Protein AF-S4VFM7-F1 (afdb_monomer_lite)

Foldseek 3Di:
DALLVVQLVVQQVVCVVVVNNDDSVVSSVVSVVVVVVDDVVVSVVSRVVVVVVVVVVVVVVVVVPDDPPPPPPPPDDDDDPDPDDDDDDDDDDDDDDDDDPPVVVPDDDDD

Radius of gyration: 20.58 Å; chains: 1; bounding box: 42×54×35 Å

InterPro domains:
  IPR009071 High mobility group box domain [PF00505] (2-60)
  IPR009071 High mobility group box domain [PS50118] (1-65)
  IPR036910 High mobility group box domain superfamily [G3DSA:1.10.30.10] (1-68)
  IPR036910 High mobility group box domain superfamily [SSF47095] (2-60)

Structure (mmCIF, N/CA/C/O backbone):
data_AF-S4VFM7-F1
#
_entry.id   AF-S4VFM7-F1
#
loop_
_atom_site.group_PDB
_atom_site.id
_atom_site.type_symbol
_atom_site.label_atom_id
_atom_site.label_alt_id
_atom_site.label_comp_id
_atom_site.label_asym_id
_atom_site.label_entity_id
_atom_site.label_seq_id
_atom_site.pdbx_PDB_ins_code
_atom_site.Cartn_x
_atom_site.Cartn_y
_atom_site.Cartn_z
_atom_site.occupancy
_atom_site.B_iso_or_equiv
_atom_site.auth_seq_id
_atom_site.auth_comp_id
_atom_site.auth_asym_id
_atom_site.auth_atom_id
_atom_site.pdbx_PDB_model_num
ATOM 1 N N . SER A 1 1 ? 9.407 4.593 -7.158 1.00 73.88 1 SER A N 1
ATOM 2 C CA . SER A 1 1 ? 8.405 4.573 -6.068 1.00 73.88 1 SER A CA 1
ATOM 3 C C . SER A 1 1 ? 8.879 3.751 -4.885 1.00 73.88 1 SER A C 1
ATOM 5 O O . SER A 1 1 ? 9.671 2.836 -5.081 1.00 73.88 1 SER A O 1
ATOM 7 N N . ASN A 1 2 ? 8.419 4.079 -3.673 1.00 93.50 2 ASN A N 1
ATOM 8 C CA . ASN A 1 2 ? 8.576 3.230 -2.483 1.00 93.50 2 ASN A CA 1
ATOM 9 C C . ASN A 1 2 ? 7.328 2.335 -2.294 1.00 93.50 2 ASN A C 1
ATOM 11 O O . ASN A 1 2 ? 6.301 2.597 -2.921 1.00 93.50 2 ASN A O 1
ATOM 15 N N . ALA A 1 3 ? 7.428 1.297 -1.457 1.00 96.88 3 ALA A N 1
ATOM 16 C CA . ALA A 1 3 ? 6.348 0.331 -1.215 1.00 96.88 3 ALA A CA 1
ATOM 17 C C . ALA A 1 3 ? 5.055 1.003 -0.720 1.00 96.88 3 ALA A C 1
ATOM 19 O O . ALA A 1 3 ? 3.991 0.804 -1.301 1.00 96.88 3 ALA A O 1
ATOM 20 N N . PHE A 1 4 ? 5.171 1.887 0.275 1.00 96.94 4 PHE A N 1
ATOM 21 C CA . PHE A 1 4 ? 4.038 2.610 0.855 1.00 96.94 4 PHE A CA 1
ATOM 22 C C . PHE A 1 4 ? 3.287 3.485 -0.164 1.00 96.94 4 PHE A C 1
ATOM 24 O O . PHE A 1 4 ? 2.063 3.549 -0.160 1.00 96.94 4 PHE A O 1
ATOM 31 N N . MET A 1 5 ? 3.992 4.132 -1.092 1.00 97.00 5 MET A N 1
ATOM 32 C CA . MET A 1 5 ? 3.373 4.963 -2.130 1.00 97.00 5 MET A CA 1
ATOM 33 C C . MET A 1 5 ? 2.568 4.129 -3.124 1.00 97.00 5 MET A C 1
ATOM 35 O O . MET A 1 5 ? 1.593 4.623 -3.687 1.00 97.00 5 MET A O 1
ATOM 39 N N . ILE A 1 6 ? 2.967 2.878 -3.356 1.00 97.38 6 ILE A N 1
ATOM 40 C CA . ILE A 1 6 ? 2.194 1.945 -4.178 1.00 97.38 6 ILE A CA 1
ATOM 41 C C . ILE A 1 6 ? 0.973 1.473 -3.387 1.00 97.38 6 ILE A C 1
ATOM 43 O O . ILE A 1 6 ? -0.139 1.570 -3.901 1.00 97.38 6 ILE A O 1
ATOM 47 N N . TYR A 1 7 ? 1.163 1.078 -2.127 1.00 97.88 7 TYR A N 1
ATOM 48 C CA . TYR A 1 7 ? 0.077 0.707 -1.219 1.00 97.88 7 TYR A CA 1
ATOM 49 C C . TYR A 1 7 ? -1.002 1.793 -1.143 1.00 97.88 7 TYR A C 1
ATOM 51 O O . TYR A 1 7 ? -2.165 1.528 -1.414 1.00 97.88 7 TYR A O 1
ATOM 59 N N . ARG A 1 8 ? -0.621 3.054 -0.908 1.00 97.50 8 ARG A N 1
ATOM 60 C CA . ARG A 1 8 ? -1.549 4.195 -0.860 1.00 97.50 8 ARG A CA 1
ATOM 61 C C . ARG A 1 8 ? -2.349 4.373 -2.154 1.00 97.50 8 ARG A C 1
ATOM 63 O O . ARG A 1 8 ? -3.513 4.760 -2.101 1.00 97.50 8 ARG A O 1
ATOM 70 N N . LYS A 1 9 ? -1.747 4.113 -3.320 1.00 96.62 9 LYS A N 1
ATOM 71 C CA . LYS A 1 9 ? -2.466 4.169 -4.605 1.00 96.62 9 LYS A CA 1
ATOM 72 C C . LYS A 1 9 ? -3.516 3.069 -4.702 1.00 96.62 9 LYS A C 1
ATOM 74 O O . LYS A 1 9 ? -4.621 3.348 -5.156 1.00 96.62 9 LYS A O 1
ATOM 79 N N . VAL A 1 10 ? -3.174 1.851 -4.284 1.00 96.50 10 VAL A N 1
ATOM 80 C CA . VAL A 1 10 ? -4.122 0.730 -4.235 1.00 96.50 10 VAL A CA 1
ATOM 81 C C . VAL A 1 10 ? -5.238 1.039 -3.240 1.00 96.50 10 VAL A C 1
ATOM 83 O O . VAL A 1 10 ? -6.403 0.968 -3.609 1.00 96.50 10 VAL A O 1
ATOM 86 N N . TYR A 1 11 ? -4.890 1.508 -2.043 1.00 96.69 11 TYR A N 1
ATOM 87 C CA . TYR A 1 11 ? -5.835 1.929 -1.011 1.00 96.69 11 TYR A CA 1
ATOM 88 C C . TYR A 1 11 ? -6.845 2.959 -1.541 1.00 96.69 11 TYR A C 1
ATOM 90 O O . TYR A 1 11 ? -8.050 2.784 -1.394 1.00 96.69 11 TYR A O 1
ATOM 98 N N . ASN A 1 12 ? -6.372 3.992 -2.249 1.00 96.38 12 ASN A N 1
ATOM 99 C CA . ASN A 1 12 ? -7.255 4.977 -2.876 1.00 96.38 12 ASN A CA 1
ATOM 100 C C . ASN A 1 12 ? -8.200 4.350 -3.912 1.00 96.38 12 ASN A C 1
ATOM 102 O O . ASN A 1 12 ? -9.378 4.686 -3.957 1.00 96.38 12 ASN A O 1
ATOM 106 N N . LYS A 1 13 ? -7.690 3.441 -4.752 1.00 96.06 13 LYS A N 1
ATOM 107 C CA . LYS A 1 13 ? -8.512 2.755 -5.757 1.00 96.06 13 LYS A CA 1
ATOM 108 C C . LYS A 1 13 ? -9.606 1.908 -5.111 1.00 96.06 13 LYS A C 1
ATOM 110 O O . LYS A 1 13 ? -10.735 1.949 -5.582 1.00 96.06 13 LYS A O 1
ATOM 115 N N . VAL A 1 14 ? -9.289 1.192 -4.033 1.00 95.69 14 VAL A N 1
ATOM 116 C CA . VAL A 1 14 ? -10.270 0.399 -3.278 1.00 95.69 14 VAL A CA 1
ATOM 117 C C . VAL A 1 14 ? -11.381 1.296 -2.730 1.00 95.69 14 VAL A C 1
ATOM 119 O O . VAL A 1 14 ? -12.553 0.995 -2.922 1.00 95.69 14 VAL A O 1
ATOM 122 N N . LEU A 1 15 ? -11.034 2.443 -2.135 1.00 94.88 15 LEU A N 1
ATOM 123 C CA . LEU A 1 15 ? -12.033 3.410 -1.667 1.00 94.88 15 LEU A CA 1
ATOM 124 C C . LEU A 1 15 ? -12.931 3.922 -2.799 1.00 94.88 15 LEU A C 1
ATOM 126 O O . LEU A 1 15 ? -14.142 4.006 -2.626 1.00 94.88 15 LEU A O 1
ATOM 130 N N . MET A 1 16 ? -12.357 4.225 -3.966 1.00 94.69 16 MET A N 1
ATOM 131 C CA . MET A 1 16 ? -13.133 4.662 -5.130 1.00 94.69 16 MET A CA 1
ATOM 132 C C . MET A 1 16 ? -14.114 3.586 -5.610 1.00 94.69 16 MET A C 1
ATOM 134 O O . MET A 1 16 ? -15.265 3.907 -5.886 1.00 94.69 16 MET A O 1
ATOM 138 N N . ILE A 1 17 ? -13.678 2.324 -5.680 1.00 95.88 17 ILE A N 1
ATOM 139 C CA . ILE A 1 17 ? -14.525 1.188 -6.084 1.00 95.88 17 ILE A CA 1
ATOM 140 C C . ILE A 1 17 ? -15.666 0.975 -5.082 1.00 95.88 17 ILE A C 1
ATOM 142 O O . ILE A 1 17 ? -16.793 0.707 -5.482 1.00 95.88 17 ILE A O 1
ATOM 146 N N . ASN A 1 18 ? -15.399 1.178 -3.792 1.00 94.44 18 ASN A N 1
ATOM 147 C CA . ASN A 1 18 ? -16.399 1.075 -2.729 1.00 94.44 18 ASN A CA 1
ATOM 148 C C . ASN A 1 18 ? -17.334 2.297 -2.637 1.00 94.44 18 ASN A C 1
ATOM 150 O O . ASN A 1 18 ? -18.100 2.404 -1.682 1.00 94.44 18 ASN A O 1
ATOM 154 N N . GLY A 1 19 ? -17.269 3.241 -3.584 1.00 93.81 19 GLY A N 1
ATOM 155 C CA . GLY A 1 19 ? -18.120 4.434 -3.584 1.00 93.81 19 GLY A CA 1
ATOM 156 C C . GLY A 1 19 ? -17.752 5.467 -2.514 1.00 93.81 19 GLY A C 1
ATOM 157 O O . GLY A 1 19 ? -18.573 6.314 -2.174 1.00 93.81 19 GLY A O 1
ATOM 158 N N . LEU A 1 20 ? -16.519 5.425 -1.995 1.00 92.94 20 LEU A N 1
ATOM 159 C CA . LEU A 1 20 ? -15.994 6.328 -0.966 1.00 92.94 20 LEU A CA 1
ATOM 160 C C . LEU A 1 20 ? -14.858 7.215 -1.517 1.00 92.94 20 LEU A C 1
ATOM 162 O O . LEU A 1 20 ? -13.732 7.176 -1.003 1.00 92.94 20 LEU A O 1
ATOM 166 N N . PRO A 1 21 ? -15.093 8.023 -2.572 1.00 90.94 21 PRO A N 1
ATOM 167 C CA . PRO A 1 21 ? -14.066 8.917 -3.089 1.00 90.94 21 PRO A CA 1
ATOM 168 C C . PRO A 1 21 ? -13.643 9.890 -1.986 1.00 90.94 21 PRO A C 1
ATOM 170 O O . PRO A 1 21 ? -14.454 10.618 -1.422 1.00 90.94 21 PRO A O 1
ATOM 173 N N . SER A 1 22 ? -12.354 9.879 -1.664 1.00 92.44 22 SER A N 1
ATOM 174 C CA . SER A 1 22 ? -11.818 10.575 -0.495 1.00 92.44 22 SER A CA 1
ATOM 175 C C . SER A 1 22 ? -10.701 11.524 -0.895 1.00 92.44 22 SER A C 1
ATOM 177 O O . SER A 1 22 ? -9.979 11.284 -1.870 1.00 92.44 22 SER A O 1
ATOM 179 N N . LYS A 1 23 ? -10.523 12.617 -0.143 1.00 94.19 23 LYS A N 1
ATOM 180 C CA . LYS A 1 23 ? -9.439 13.552 -0.442 1.00 94.19 23 LYS A CA 1
ATOM 181 C C . LYS A 1 23 ? -8.104 12.866 -0.210 1.00 94.19 23 LYS A C 1
ATOM 183 O O . LYS A 1 23 ? -7.902 12.107 0.735 1.00 94.19 23 LYS A O 1
ATOM 188 N N . MET A 1 24 ? -7.139 13.201 -1.055 1.00 92.62 24 MET A N 1
ATOM 189 C CA . MET A 1 24 ? -5.819 12.578 -1.041 1.00 92.62 24 MET A CA 1
ATOM 190 C C . MET A 1 24 ? -5.080 12.743 0.307 1.00 92.62 24 MET A C 1
ATOM 192 O O . MET A 1 24 ? -4.246 11.907 0.665 1.00 92.62 24 MET A O 1
ATOM 196 N N . THR A 1 25 ? -5.392 13.792 1.073 1.00 95.50 25 THR A N 1
ATOM 197 C CA . THR A 1 25 ? -4.927 14.004 2.454 1.00 95.50 25 THR A CA 1
ATOM 198 C C . THR A 1 25 ? -5.473 12.951 3.422 1.00 95.50 25 THR A C 1
ATOM 200 O O . THR A 1 25 ? -4.702 12.355 4.172 1.00 95.50 25 THR A O 1
ATOM 203 N N . GLU A 1 26 ? -6.771 12.659 3.361 1.00 96.00 26 GLU A N 1
ATOM 204 C CA . GLU A 1 26 ? -7.450 11.664 4.201 1.00 96.00 26 GLU A CA 1
ATOM 205 C C . GLU A 1 26 ? -6.975 10.252 3.868 1.00 96.00 26 GLU A C 1
ATOM 207 O O . GLU A 1 26 ? -6.567 9.505 4.754 1.00 96.00 26 GLU A O 1
ATOM 212 N N . VAL A 1 27 ? -6.882 9.943 2.573 1.00 96.19 27 VAL A N 1
ATOM 213 C CA . VAL A 1 27 ? -6.319 8.688 2.061 1.00 96.19 27 VAL A CA 1
ATOM 214 C C . VAL A 1 27 ? -4.902 8.462 2.588 1.00 96.19 27 VAL A C 1
ATOM 216 O O . VAL A 1 27 ? -4.554 7.346 2.958 1.00 96.19 27 VAL A O 1
ATOM 219 N N . SER A 1 28 ? -4.071 9.510 2.651 1.00 97.38 28 SER A N 1
ATOM 220 C CA . SER A 1 28 ? -2.710 9.392 3.203 1.00 97.38 28 SER A CA 1
ATOM 221 C C . SER A 1 28 ? -2.732 8.997 4.668 1.00 97.38 28 SER A C 1
ATOM 223 O O . SER A 1 28 ? -1.956 8.139 5.084 1.00 97.38 28 SER A O 1
ATOM 225 N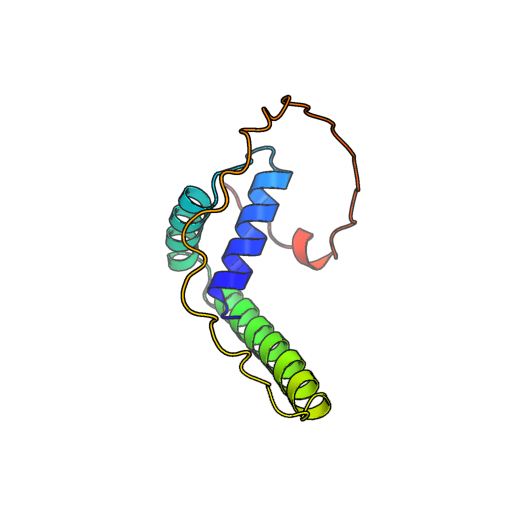 N . ARG A 1 29 ? -3.607 9.654 5.437 1.00 96.75 29 ARG A N 1
ATOM 226 C CA . ARG A 1 29 ? -3.755 9.437 6.872 1.00 96.75 29 ARG A CA 1
ATOM 227 C C . ARG A 1 29 ? -4.186 8.000 7.138 1.00 96.75 29 ARG A C 1
ATOM 229 O O . ARG A 1 29 ? -3.515 7.301 7.888 1.00 96.75 29 ARG A O 1
ATOM 236 N N . TRP A 1 30 ? -5.250 7.541 6.484 1.00 97.81 30 TRP A N 1
ATOM 237 C CA . TRP A 1 30 ? -5.762 6.185 6.677 1.00 97.81 30 TRP A CA 1
ATOM 238 C C . TRP A 1 30 ? -4.806 5.115 6.168 1.00 97.81 30 TRP A C 1
ATOM 240 O O . TRP A 1 30 ? -4.545 4.160 6.889 1.00 97.81 30 TRP A O 1
ATOM 250 N N . ALA A 1 31 ? -4.212 5.298 4.985 1.00 97.50 31 ALA A N 1
ATOM 251 C CA . ALA A 1 31 ? -3.229 4.352 4.467 1.00 97.50 31 ALA A CA 1
ATOM 252 C C . ALA A 1 31 ? -2.004 4.245 5.386 1.00 97.50 31 ALA A C 1
ATOM 254 O O . ALA A 1 31 ? -1.464 3.157 5.547 1.00 97.50 31 ALA A O 1
ATOM 255 N N . SER A 1 32 ? -1.562 5.350 5.999 1.00 97.88 32 SER A N 1
ATOM 256 C CA . SER A 1 32 ? -0.463 5.338 6.972 1.00 97.88 32 SER A CA 1
ATOM 257 C C . SER A 1 32 ? -0.807 4.518 8.214 1.00 97.88 32 SER A C 1
ATOM 259 O O . SER A 1 32 ? 0.031 3.748 8.677 1.00 97.88 32 SER A O 1
ATOM 261 N N . GLU A 1 33 ? -2.019 4.665 8.754 1.00 97.56 33 GLU A N 1
ATOM 262 C CA . GLU A 1 33 ? -2.460 3.849 9.890 1.00 97.56 33 GLU A CA 1
ATOM 263 C C . GLU A 1 33 ? -2.608 2.376 9.495 1.00 97.56 33 GLU A C 1
ATOM 265 O O . GLU A 1 33 ? -2.001 1.519 10.130 1.00 97.56 33 GLU A O 1
ATOM 270 N N . ALA A 1 34 ? -3.307 2.080 8.396 1.00 97.00 34 ALA A N 1
ATOM 271 C CA . ALA A 1 34 ? -3.498 0.716 7.902 1.00 97.00 34 ALA A CA 1
ATOM 272 C C . ALA A 1 34 ? -2.161 0.005 7.625 1.00 97.00 34 ALA A C 1
ATOM 274 O O . ALA A 1 34 ? -1.962 -1.138 8.031 1.00 97.00 34 ALA A O 1
ATOM 275 N N . TRP A 1 35 ? -1.190 0.711 7.036 1.00 97.69 35 TRP A N 1
ATOM 276 C CA . TRP A 1 35 ? 0.138 0.167 6.762 1.00 97.69 35 TRP A CA 1
ATOM 277 C C . TRP A 1 35 ? 0.871 -0.296 8.024 1.00 97.69 35 TRP A C 1
ATOM 279 O O . TRP A 1 35 ? 1.644 -1.243 7.953 1.00 97.69 35 TRP A O 1
ATOM 289 N N . LYS A 1 36 ? 0.655 0.320 9.193 1.00 96.81 36 LYS A N 1
ATOM 290 C CA . LYS A 1 36 ? 1.304 -0.134 10.436 1.00 96.81 36 LYS A CA 1
ATOM 291 C C . LYS A 1 36 ? 0.839 -1.539 10.818 1.00 96.81 36 LYS A C 1
ATOM 293 O O . LYS A 1 36 ? 1.682 -2.374 11.141 1.00 96.81 36 LYS A O 1
ATOM 298 N N . PHE A 1 37 ? -0.463 -1.793 10.703 1.00 96.62 37 PHE A N 1
ATOM 299 C CA . PHE A 1 37 ? -1.118 -3.038 11.118 1.00 96.62 37 PHE A CA 1
ATOM 300 C C . PHE A 1 37 ? -1.145 -4.126 10.039 1.00 96.62 37 PHE A C 1
ATOM 302 O O . PHE A 1 37 ? -1.504 -5.264 10.325 1.00 96.62 37 PHE A O 1
ATOM 309 N N . GLU A 1 38 ? -0.750 -3.797 8.811 1.00 96.38 38 GLU A N 1
ATOM 310 C CA . GLU A 1 38 ? -0.706 -4.754 7.711 1.00 96.38 38 GLU A CA 1
ATOM 311 C C . GLU A 1 38 ? 0.298 -5.892 7.960 1.00 96.38 38 GLU A C 1
ATOM 313 O O . GLU A 1 38 ? 1.366 -5.689 8.557 1.00 96.38 38 GLU A O 1
ATOM 318 N N . LYS A 1 39 ? -0.031 -7.077 7.436 1.00 97.25 39 LYS A N 1
ATOM 319 C CA . LYS A 1 39 ? 0.799 -8.285 7.518 1.00 97.25 39 LYS A CA 1
ATOM 320 C C . LYS A 1 39 ? 2.182 -8.059 6.907 1.00 97.25 39 LYS A C 1
ATOM 322 O O . LYS A 1 39 ? 2.319 -7.421 5.858 1.00 97.25 39 LYS A O 1
ATOM 327 N N . GLU A 1 40 ? 3.218 -8.605 7.539 1.00 97.31 40 GLU A N 1
ATOM 328 C CA . GLU A 1 40 ? 4.597 -8.397 7.088 1.00 97.31 40 GLU A CA 1
ATOM 329 C C . GLU A 1 40 ? 4.859 -9.063 5.729 1.00 97.31 40 GLU A C 1
ATOM 331 O O . GLU A 1 40 ? 5.611 -8.530 4.911 1.00 97.31 40 GLU A O 1
ATOM 336 N N . GLU A 1 41 ? 4.170 -10.169 5.441 1.00 97.19 41 GLU A N 1
ATOM 337 C CA . GLU A 1 41 ? 4.177 -10.850 4.146 1.00 97.19 41 GLU A CA 1
ATOM 338 C C . GLU A 1 41 ? 3.675 -9.922 3.036 1.00 97.19 41 GLU A C 1
ATOM 340 O O . GLU A 1 41 ? 4.329 -9.770 2.003 1.00 97.19 41 GLU A O 1
ATOM 345 N N . LEU A 1 42 ? 2.568 -9.210 3.273 1.00 96.12 42 LEU A N 1
ATOM 346 C CA . LEU A 1 42 ? 2.033 -8.265 2.296 1.00 96.12 42 LEU A CA 1
ATOM 347 C C . LEU A 1 42 ? 2.962 -7.057 2.127 1.00 96.12 42 LEU A C 1
ATOM 349 O O . LEU A 1 42 ? 3.198 -6.584 1.015 1.00 96.12 42 LEU A O 1
ATOM 353 N N . LYS A 1 43 ? 3.555 -6.562 3.216 1.00 96.69 43 LYS A N 1
ATOM 354 C CA . LYS A 1 43 ? 4.567 -5.502 3.120 1.00 96.69 43 LYS A CA 1
ATOM 355 C C . LYS A 1 43 ? 5.763 -5.953 2.282 1.00 96.69 43 LYS A C 1
ATOM 357 O O . LYS A 1 43 ? 6.280 -5.150 1.502 1.00 96.69 43 LYS A O 1
ATOM 362 N N . ASN A 1 44 ? 6.186 -7.213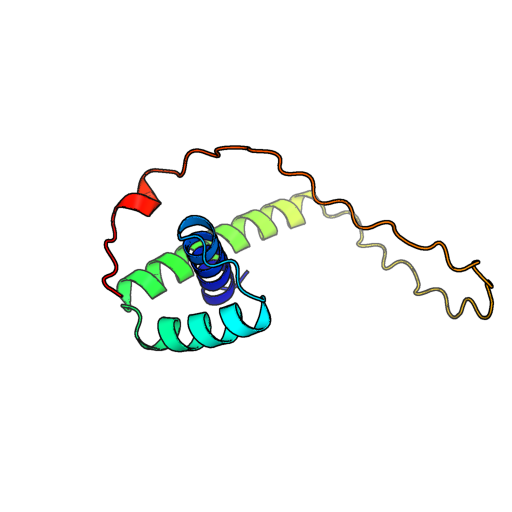 2.408 1.00 98.00 44 ASN A N 1
ATOM 363 C CA . ASN A 1 44 ? 7.239 -7.811 1.586 1.00 98.00 44 ASN A CA 1
ATOM 364 C C . ASN A 1 44 ? 6.865 -7.828 0.102 1.00 98.00 44 ASN A C 1
ATOM 366 O O . ASN A 1 44 ? 7.636 -7.316 -0.708 1.00 98.00 44 ASN A O 1
ATOM 370 N N . GLU A 1 45 ? 5.663 -8.288 -0.242 1.00 97.94 45 GLU A N 1
ATOM 371 C CA . GLU A 1 45 ? 5.125 -8.253 -1.610 1.00 97.94 45 GLU A CA 1
ATOM 372 C C . GLU A 1 45 ? 5.205 -6.840 -2.220 1.00 97.94 45 GLU A C 1
ATOM 374 O O . GLU A 1 45 ? 5.758 -6.637 -3.307 1.00 97.94 45 GLU A O 1
ATOM 379 N N . TYR A 1 46 ? 4.747 -5.818 -1.484 1.00 97.88 46 TYR A N 1
ATOM 380 C CA . TYR A 1 46 ? 4.827 -4.423 -1.932 1.00 97.88 46 TYR A CA 1
ATOM 381 C C . TYR A 1 46 ? 6.268 -3.906 -2.037 1.00 97.88 46 TYR A C 1
ATOM 383 O O . TYR A 1 46 ? 6.570 -3.104 -2.928 1.00 97.88 46 TYR A O 1
ATOM 391 N N . ARG A 1 47 ? 7.172 -4.332 -1.144 1.00 98.00 47 ARG A N 1
ATOM 392 C CA . ARG A 1 47 ? 8.604 -4.000 -1.217 1.00 98.00 47 ARG A CA 1
ATOM 393 C C . ARG A 1 47 ? 9.238 -4.593 -2.467 1.00 98.00 47 ARG A C 1
ATOM 395 O O . ARG A 1 47 ? 9.939 -3.869 -3.175 1.00 98.00 47 ARG A O 1
ATOM 402 N N . ASP A 1 48 ? 8.967 -5.853 -2.772 1.00 97.88 48 ASP A N 1
ATOM 403 C CA . ASP A 1 48 ? 9.515 -6.521 -3.949 1.00 97.88 48 ASP A CA 1
ATOM 404 C C . ASP A 1 48 ? 8.932 -5.962 -5.241 1.00 97.88 48 ASP A C 1
ATOM 406 O O . ASP A 1 48 ? 9.669 -5.688 -6.191 1.00 97.88 48 ASP A O 1
ATOM 410 N N . PHE A 1 49 ? 7.637 -5.653 -5.253 1.00 97.25 49 PHE A N 1
ATOM 411 C CA . PHE A 1 49 ? 7.036 -4.928 -6.362 1.00 97.25 49 PHE A CA 1
ATOM 412 C C . PHE A 1 49 ? 7.672 -3.541 -6.548 1.00 97.25 49 PHE A C 1
ATOM 414 O O . PHE A 1 49 ? 8.028 -3.167 -7.665 1.00 97.25 49 PHE A O 1
ATOM 421 N N . ALA A 1 50 ? 7.917 -2.793 -5.467 1.00 96.94 50 ALA A N 1
ATOM 422 C CA . ALA A 1 50 ? 8.603 -1.505 -5.549 1.00 96.94 50 ALA A CA 1
ATOM 423 C C . ALA A 1 50 ? 10.040 -1.625 -6.084 1.00 96.94 50 ALA A C 1
ATOM 425 O O . ALA A 1 50 ? 10.482 -0.733 -6.813 1.00 96.94 50 ALA A O 1
ATOM 426 N N . LYS A 1 51 ? 10.764 -2.708 -5.759 1.00 97.00 51 LYS A N 1
ATOM 427 C CA . LYS A 1 51 ? 12.087 -3.002 -6.341 1.00 97.00 51 LYS A CA 1
ATOM 428 C C . LYS A 1 51 ? 11.980 -3.224 -7.850 1.00 97.00 51 LYS A C 1
ATOM 430 O O . LYS A 1 51 ? 12.682 -2.542 -8.589 1.00 97.00 51 LYS A O 1
ATOM 435 N N . ARG A 1 52 ? 11.053 -4.076 -8.309 1.00 96.00 52 ARG A N 1
ATOM 436 C CA . ARG A 1 52 ? 10.811 -4.314 -9.748 1.00 96.00 52 ARG A CA 1
ATOM 437 C C . ARG A 1 52 ? 10.467 -3.025 -10.491 1.00 96.00 52 ARG A C 1
ATOM 439 O O . ARG A 1 52 ? 11.012 -2.750 -11.550 1.00 96.00 52 ARG A O 1
ATOM 446 N N . VAL A 1 53 ? 9.622 -2.180 -9.901 1.00 94.31 53 VAL A N 1
ATOM 447 C CA . VAL A 1 53 ? 9.286 -0.872 -10.480 1.00 94.31 53 VAL A CA 1
ATOM 448 C C . VAL A 1 53 ? 10.532 0.008 -10.615 1.00 94.31 53 VAL A C 1
ATOM 450 O O . VAL A 1 53 ? 10.730 0.625 -11.657 1.00 94.31 53 VAL A O 1
ATOM 453 N N . LYS A 1 54 ? 11.382 0.082 -9.582 1.00 93.31 54 LYS A N 1
ATOM 454 C CA . LYS A 1 54 ? 12.637 0.851 -9.644 1.00 93.31 54 LYS A CA 1
ATOM 455 C C . LYS A 1 54 ? 13.582 0.323 -10.721 1.00 93.31 54 LYS A C 1
ATOM 457 O O . LYS A 1 54 ? 14.209 1.140 -11.385 1.00 93.31 54 LYS A O 1
ATOM 462 N N . GLU A 1 55 ? 13.662 -0.994 -10.885 1.00 94.06 55 GLU A N 1
ATOM 463 C CA . GLU A 1 55 ? 14.474 -1.639 -11.918 1.00 94.06 55 GLU A CA 1
ATOM 464 C C . GLU A 1 55 ? 14.066 -1.170 -13.316 1.00 94.06 55 GLU A C 1
ATOM 466 O O . GLU A 1 55 ? 14.874 -0.582 -14.025 1.00 94.06 55 GLU A O 1
ATOM 471 N N . VAL A 1 56 ? 12.774 -1.261 -13.639 1.00 93.12 56 VAL A N 1
ATOM 472 C CA . VAL A 1 56 ? 12.234 -0.807 -14.931 1.00 93.12 56 VAL A CA 1
ATOM 473 C C . VAL A 1 56 ? 12.537 0.673 -15.191 1.00 93.12 56 VAL A C 1
ATOM 475 O O . VAL A 1 56 ? 12.862 1.061 -16.312 1.00 93.12 56 VAL A O 1
ATOM 478 N N . TYR A 1 57 ? 12.438 1.534 -14.173 1.00 89.44 57 TYR A N 1
ATOM 479 C CA . TYR A 1 57 ? 12.813 2.943 -14.329 1.00 89.44 57 TYR A CA 1
ATOM 480 C C . TYR A 1 57 ? 14.313 3.130 -14.557 1.00 89.44 57 TYR A C 1
ATOM 482 O O . TYR A 1 57 ? 14.692 4.009 -15.329 1.00 89.44 57 TYR A O 1
ATOM 490 N N . ARG A 1 58 ? 15.154 2.325 -13.900 1.00 90.00 58 ARG A N 1
ATOM 491 C CA . ARG A 1 58 ? 16.607 2.371 -14.061 1.00 90.00 58 ARG A CA 1
ATOM 492 C C . ARG A 1 58 ? 17.005 1.964 -15.476 1.00 90.00 58 ARG A C 1
ATOM 494 O O . ARG A 1 58 ? 17.691 2.738 -16.136 1.00 90.00 58 ARG A O 1
ATOM 501 N N . GLU A 1 59 ? 16.511 0.831 -15.961 1.00 90.50 59 GLU A N 1
ATOM 502 C CA . GLU A 1 59 ? 16.728 0.363 -17.336 1.00 90.50 59 GLU A CA 1
ATOM 503 C C . GLU A 1 59 ? 16.304 1.428 -18.354 1.00 90.50 59 GLU A C 1
ATOM 505 O O . GLU A 1 59 ? 17.086 1.831 -19.211 1.00 90.50 59 GLU A O 1
ATOM 510 N N . ARG A 1 60 ? 15.096 1.987 -18.201 1.00 87.62 60 ARG A N 1
ATOM 511 C CA . ARG A 1 60 ? 14.608 3.067 -19.073 1.00 87.62 60 ARG A CA 1
ATOM 512 C C . ARG A 1 60 ? 15.492 4.308 -19.025 1.00 87.62 60 ARG A C 1
ATOM 514 O O . ARG A 1 60 ? 15.708 4.928 -20.059 1.00 87.62 60 ARG A O 1
ATOM 521 N N . SER A 1 61 ? 15.999 4.679 -17.849 1.00 83.75 61 SER A N 1
ATOM 522 C CA . SER A 1 61 ? 16.885 5.839 -17.716 1.00 83.75 61 SER A CA 1
ATOM 523 C C . SER A 1 61 ? 18.242 5.639 -18.392 1.00 83.75 61 SER A C 1
ATOM 525 O O . SER A 1 61 ? 18.749 6.594 -18.963 1.00 83.75 61 SER A O 1
ATOM 527 N N . GLN A 1 62 ? 18.772 4.411 -18.405 1.00 77.12 62 GLN A N 1
ATOM 528 C CA . GLN A 1 62 ? 20.029 4.070 -19.085 1.00 77.12 62 GLN A CA 1
ATOM 529 C C . GLN A 1 62 ? 19.889 4.088 -20.615 1.00 77.12 62 GLN A C 1
ATOM 531 O O . GLN A 1 62 ? 20.842 4.377 -21.328 1.00 77.12 62 GLN A O 1
ATOM 536 N N . ILE A 1 63 ? 18.689 3.813 -21.132 1.00 71.50 63 ILE A N 1
ATOM 537 C CA . ILE A 1 63 ? 18.380 3.912 -22.569 1.00 71.50 63 ILE A CA 1
ATOM 538 C C . ILE A 1 63 ? 18.237 5.386 -23.007 1.00 71.50 63 ILE A C 1
ATOM 540 O O . ILE A 1 63 ? 18.440 5.720 -24.170 1.00 71.50 63 ILE A O 1
ATOM 544 N N . LEU A 1 64 ? 17.904 6.279 -22.070 1.00 60.59 64 LEU A N 1
ATOM 545 C CA . LEU A 1 64 ? 17.637 7.705 -22.283 1.00 60.59 64 LEU A CA 1
ATOM 546 C C . LEU A 1 64 ? 18.816 8.606 -21.871 1.00 60.59 64 LEU A C 1
ATOM 548 O O . LEU A 1 64 ? 18.584 9.769 -21.546 1.00 60.59 64 LEU A O 1
ATOM 552 N N . GLU A 1 65 ? 20.059 8.106 -21.890 1.00 51.72 65 GLU A N 1
ATOM 553 C CA . GLU A 1 65 ? 21.309 8.856 -21.633 1.00 51.72 65 GLU A CA 1
ATOM 554 C C . GLU A 1 65 ? 21.595 9.927 -22.721 1.00 51.72 65 GLU A C 1
ATOM 556 O O . GLU A 1 65 ? 22.673 10.009 -23.303 1.00 51.72 65 GLU A O 1
ATOM 561 N N . GLY A 1 66 ? 20.613 10.777 -23.019 1.00 63.56 66 GLY A N 1
ATOM 562 C CA . GLY A 1 66 ? 20.830 12.135 -23.490 1.00 63.56 66 GLY A CA 1
ATOM 563 C C . GLY A 1 66 ? 20.942 13.065 -22.275 1.00 63.56 66 GLY A C 1
ATOM 564 O O . GLY A 1 66 ? 20.268 12.838 -21.263 1.00 63.56 66 GLY A O 1
ATOM 565 N N . PRO A 1 67 ? 21.786 14.110 -22.328 1.00 56.28 67 PRO A N 1
ATOM 566 C CA . PRO A 1 67 ? 21.999 14.999 -21.195 1.00 56.28 67 PRO A CA 1
ATOM 567 C C . PRO A 1 67 ? 20.662 15.576 -20.729 1.00 56.28 67 PRO A C 1
ATOM 569 O O . PRO A 1 67 ? 19.917 16.161 -21.516 1.00 56.28 67 PRO A O 1
ATOM 572 N N . ARG A 1 68 ? 20.354 15.421 -19.434 1.00 57.59 68 ARG A N 1
ATOM 573 C CA . ARG A 1 68 ? 19.213 16.098 -18.811 1.00 57.59 68 ARG A CA 1
ATOM 574 C C . ARG A 1 68 ? 19.473 17.597 -18.911 1.00 57.59 68 ARG A C 1
ATOM 576 O O . ARG A 1 68 ? 20.188 18.156 -18.083 1.00 57.59 68 ARG A O 1
ATOM 583 N N . THR A 1 69 ? 18.928 18.250 -19.931 1.00 50.25 69 THR A N 1
ATOM 584 C CA . THR A 1 69 ? 18.943 19.705 -20.023 1.00 50.25 69 THR A CA 1
ATOM 585 C C . THR A 1 69 ? 18.097 20.227 -18.874 1.00 50.25 69 THR A C 1
ATOM 587 O O . THR A 1 69 ? 16.867 20.205 -18.932 1.00 50.25 69 THR A O 1
ATOM 590 N N . ILE A 1 70 ? 18.757 20.659 -17.801 1.00 59.50 70 ILE A N 1
ATOM 591 C CA . ILE A 1 70 ? 18.146 21.554 -16.828 1.00 59.50 70 ILE A CA 1
ATOM 592 C C . ILE A 1 70 ? 17.820 22.810 -17.630 1.00 59.50 70 ILE A C 1
ATOM 594 O O . ILE A 1 70 ? 18.713 23.583 -17.972 1.00 59.50 70 ILE A O 1
ATOM 598 N N . LEU A 1 71 ? 16.556 22.967 -18.020 1.00 57.44 71 LEU A N 1
ATOM 599 C CA . LEU A 1 71 ? 16.110 24.230 -18.583 1.00 57.44 71 LEU A CA 1
ATOM 600 C C . LEU A 1 71 ? 16.310 25.282 -17.487 1.00 57.44 71 LEU A C 1
ATOM 602 O O . LEU A 1 71 ? 15.859 25.053 -16.359 1.00 57.44 71 LEU A O 1
ATOM 606 N N . PRO A 1 72 ? 17.001 26.399 -17.772 1.00 54.75 72 PRO A N 1
ATOM 607 C CA . PRO A 1 72 ? 17.151 27.465 -16.802 1.00 54.75 72 PRO A CA 1
ATOM 608 C C . PRO A 1 72 ? 15.765 27.874 -16.310 1.00 54.75 72 PRO A C 1
ATOM 610 O O . PRO A 1 72 ? 14.863 28.119 -17.118 1.00 54.75 72 PRO A O 1
ATOM 613 N N . ILE A 1 73 ? 15.593 27.948 -14.992 1.00 60.16 73 ILE A N 1
ATOM 614 C CA . ILE A 1 73 ? 14.447 28.636 -14.406 1.00 60.16 73 ILE A CA 1
ATOM 615 C C . ILE A 1 73 ? 14.559 30.075 -14.903 1.00 60.16 73 ILE A C 1
ATOM 617 O O . ILE A 1 73 ? 15.474 30.795 -14.508 1.00 60.16 73 ILE A O 1
ATOM 621 N N . ARG A 1 74 ? 13.684 30.468 -15.834 1.00 56.81 74 ARG A N 1
ATOM 622 C CA . ARG A 1 74 ? 13.582 31.863 -16.261 1.00 56.81 74 ARG A CA 1
ATOM 623 C C . ARG A 1 74 ? 13.195 32.669 -15.020 1.00 56.81 74 ARG A C 1
ATOM 625 O O . ARG A 1 74 ? 12.136 32.380 -14.459 1.00 56.81 74 ARG A O 1
ATOM 632 N N . PRO A 1 75 ? 14.020 33.622 -14.557 1.00 53.22 75 PRO A N 1
ATOM 633 C CA . PRO A 1 75 ? 13.584 34.503 -13.500 1.00 53.22 75 PRO A CA 1
ATOM 634 C C . PRO A 1 75 ? 12.500 35.409 -14.086 1.00 53.22 75 PRO A C 1
ATOM 636 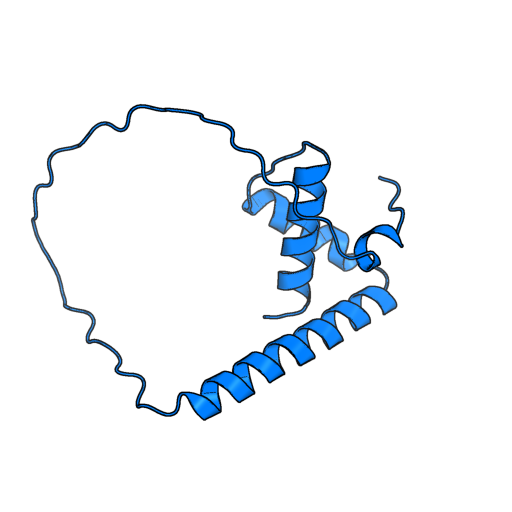O O . PRO A 1 75 ? 12.725 36.118 -15.061 1.00 53.22 75 PRO 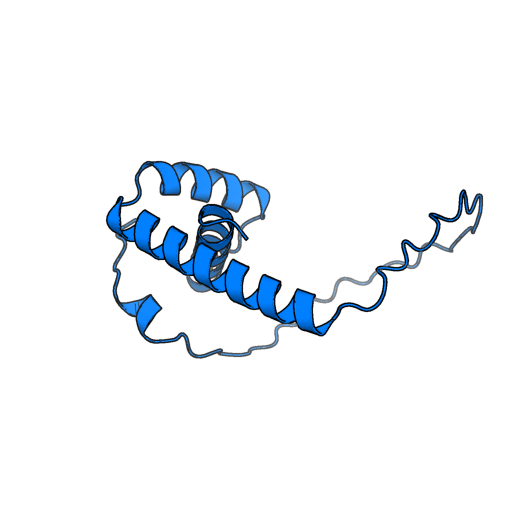A O 1
ATOM 639 N N . ASP A 1 76 ? 11.330 35.319 -13.467 1.00 47.91 76 ASP A N 1
ATOM 640 C CA . ASP A 1 76 ? 10.382 36.411 -13.294 1.00 47.91 76 ASP A CA 1
ATOM 641 C C . ASP A 1 76 ? 9.646 36.936 -14.545 1.00 47.91 76 ASP A C 1
ATOM 643 O O . ASP A 1 76 ? 10.105 37.822 -15.264 1.00 47.91 76 ASP A O 1
ATOM 647 N N . ILE A 1 77 ? 8.426 36.429 -14.764 1.00 49.25 77 ILE A N 1
ATOM 648 C CA . ILE A 1 77 ? 7.394 37.184 -15.485 1.00 49.25 77 ILE A CA 1
ATOM 649 C C . ILE A 1 77 ? 6.638 37.989 -14.427 1.00 49.25 77 ILE A C 1
ATOM 651 O O . ILE A 1 77 ? 5.622 37.537 -13.898 1.00 49.25 77 ILE A O 1
ATOM 655 N N . GLN A 1 78 ? 7.129 39.191 -14.129 1.00 50.47 78 GLN A N 1
ATOM 656 C CA . GLN A 1 78 ? 6.287 40.218 -13.531 1.00 50.47 78 GLN A CA 1
ATOM 657 C C . GLN A 1 78 ? 5.312 40.693 -14.611 1.00 50.47 78 GLN A C 1
ATOM 659 O O . GLN A 1 78 ? 5.719 41.194 -15.657 1.00 50.47 78 GLN A O 1
ATOM 664 N N . ASN A 1 79 ? 4.020 40.562 -14.312 1.00 52.19 79 ASN A N 1
ATOM 665 C CA . ASN A 1 79 ? 2.903 41.233 -14.978 1.00 52.19 79 ASN A CA 1
ATOM 666 C C . ASN A 1 79 ? 2.530 40.717 -16.379 1.00 52.19 79 ASN A C 1
ATOM 668 O O . ASN A 1 79 ? 2.775 41.366 -17.393 1.00 52.19 79 ASN A O 1
ATOM 672 N N . LEU A 1 80 ? 1.778 39.615 -16.420 1.00 40.78 80 LEU A N 1
ATOM 673 C CA . LEU A 1 80 ? 0.731 39.458 -17.430 1.00 40.78 80 LEU A CA 1
ATOM 674 C C . LEU A 1 80 ? -0.618 39.478 -16.707 1.00 40.78 80 LEU A C 1
ATOM 676 O O . LEU A 1 80 ? -0.989 38.517 -16.033 1.00 40.78 80 LEU A O 1
ATOM 680 N N . SER A 1 81 ? -1.337 40.593 -16.807 1.00 52.16 81 SER A N 1
ATOM 681 C CA . SER A 1 81 ? -2.741 40.694 -16.419 1.00 52.16 81 SER A CA 1
ATOM 682 C C . SER A 1 81 ? -3.571 39.792 -17.334 1.00 52.16 81 SER A C 1
ATOM 684 O O . SER A 1 81 ? -4.036 40.200 -18.395 1.00 52.16 81 SER A O 1
ATOM 686 N N . VAL A 1 82 ? -3.732 38.529 -16.943 1.00 47.66 82 VAL A N 1
ATOM 687 C CA . VAL A 1 82 ? -4.672 37.619 -17.602 1.00 47.66 82 VAL A CA 1
ATOM 688 C C . VAL A 1 82 ? -6.077 37.965 -17.094 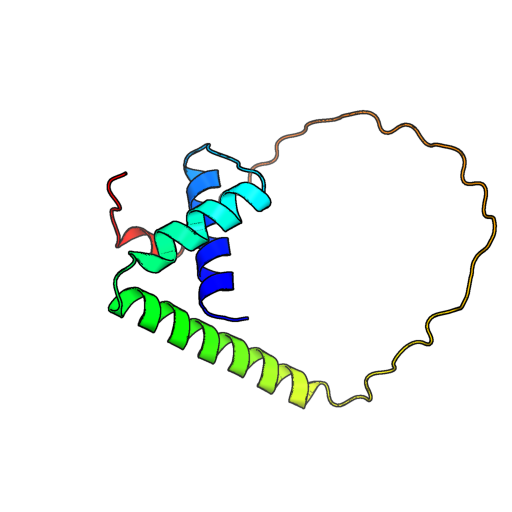1.00 47.66 82 VAL A C 1
ATOM 690 O O . VAL A 1 82 ? -6.270 38.014 -15.876 1.00 47.66 82 VAL A O 1
ATOM 693 N N . PRO A 1 83 ? -7.067 38.217 -17.970 1.00 38.97 83 PRO A N 1
ATOM 694 C CA . PRO A 1 83 ? -8.432 38.433 -17.521 1.00 38.97 83 PRO A CA 1
ATOM 695 C C . PRO A 1 83 ? -8.953 37.145 -16.882 1.00 38.97 83 PRO A C 1
ATOM 697 O O . PRO A 1 83 ? -8.761 36.052 -17.421 1.00 38.97 83 PRO A O 1
ATOM 700 N N . ILE A 1 84 ? -9.610 37.281 -15.730 1.00 39.97 84 ILE A N 1
ATOM 701 C CA . ILE A 1 84 ? -10.274 36.183 -15.025 1.00 39.97 84 ILE A CA 1
ATOM 702 C C . ILE A 1 84 ? -11.284 35.555 -15.990 1.00 39.97 84 ILE A C 1
ATOM 704 O O . ILE A 1 84 ? -12.296 36.163 -16.328 1.00 39.97 84 ILE A O 1
ATOM 708 N N . ARG A 1 85 ? -10.995 34.340 -16.464 1.00 40.19 85 ARG A N 1
ATOM 709 C CA . ARG A 1 85 ? -11.958 33.526 -17.204 1.00 40.19 8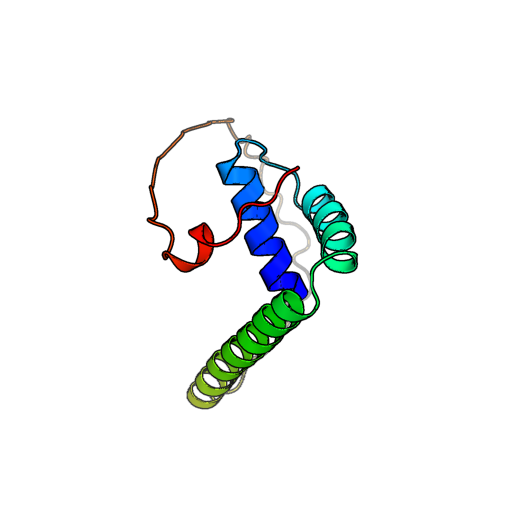5 ARG A CA 1
ATOM 710 C C . ARG A 1 85 ? -12.687 32.652 -16.196 1.00 40.19 85 ARG A C 1
ATOM 712 O O . ARG A 1 85 ? -12.120 31.689 -15.683 1.00 40.19 85 ARG A O 1
ATOM 719 N N . GLU A 1 86 ? -13.930 33.017 -15.915 1.00 43.97 86 GLU A N 1
ATOM 720 C CA . GLU A 1 86 ? -14.841 32.230 -15.091 1.00 43.97 86 GLU A CA 1
ATOM 721 C C . GLU A 1 86 ? -14.985 30.815 -15.677 1.00 43.97 86 GLU A C 1
ATOM 723 O O . GLU A 1 86 ? -15.228 30.637 -16.873 1.00 43.97 86 GLU A O 1
ATOM 728 N N . GLN A 1 87 ? -14.762 29.799 -14.843 1.00 35.62 87 GLN A N 1
ATOM 729 C CA . GLN A 1 87 ? -14.961 28.393 -15.192 1.00 35.62 87 GLN A CA 1
ATOM 730 C C . GLN A 1 87 ? -16.432 28.036 -14.934 1.00 35.62 87 GLN A C 1
ATOM 732 O O . GLN A 1 87 ? -16.848 28.078 -13.775 1.00 35.62 87 GLN A O 1
ATOM 737 N N . PRO A 1 88 ? -17.232 27.648 -15.942 1.00 34.16 88 PRO A N 1
ATOM 738 C CA . PRO A 1 88 ? -18.500 26.993 -15.665 1.00 34.16 88 PRO A CA 1
ATOM 739 C C . PRO A 1 88 ? -18.243 25.562 -15.172 1.00 34.16 88 PRO A C 1
ATOM 741 O O . PRO A 1 88 ? -17.611 24.751 -15.851 1.00 34.16 88 PRO A O 1
ATOM 744 N N . ASN A 1 89 ? -18.753 25.270 -13.973 1.00 43.91 89 ASN A N 1
ATOM 745 C CA . ASN A 1 89 ? -18.911 23.922 -13.430 1.00 43.91 89 ASN A CA 1
ATOM 746 C C . ASN A 1 89 ? -19.671 23.048 -14.428 1.00 43.91 89 ASN A C 1
ATOM 748 O O . ASN A 1 89 ? -20.854 23.292 -14.621 1.00 43.91 89 ASN A O 1
ATOM 752 N N . ASN A 1 90 ? -19.044 22.004 -14.971 1.00 33.41 90 ASN A N 1
ATOM 753 C CA . ASN A 1 90 ? -19.761 20.917 -15.633 1.00 33.41 90 ASN A CA 1
ATOM 754 C C . ASN A 1 90 ? -19.177 19.564 -15.207 1.00 33.41 90 ASN A C 1
ATOM 756 O O . ASN A 1 90 ? -18.129 19.128 -15.680 1.00 33.41 90 ASN A O 1
ATOM 760 N N . PHE A 1 91 ? -19.902 18.915 -14.294 1.00 42.28 91 PHE A N 1
ATOM 761 C CA . PHE A 1 91 ? -19.972 17.462 -14.171 1.00 42.28 91 PHE A CA 1
ATOM 762 C C . PHE A 1 91 ? -20.302 16.861 -15.541 1.00 42.28 91 PHE A C 1
ATOM 764 O O . PHE A 1 91 ? -21.354 17.192 -16.076 1.00 42.28 91 PHE A O 1
ATOM 771 N N . ILE A 1 92 ? -19.483 15.938 -16.051 1.00 32.66 92 ILE A N 1
ATOM 772 C CA . ILE A 1 92 ? -19.947 14.849 -16.920 1.00 32.66 92 ILE A CA 1
ATOM 773 C C . ILE A 1 92 ? -19.184 13.573 -16.546 1.00 32.66 92 ILE A C 1
ATOM 775 O O . ILE A 1 92 ? -17.958 13.553 -16.435 1.00 32.66 92 ILE A O 1
ATOM 779 N N . VAL A 1 93 ? -19.982 12.539 -16.299 1.00 39.97 93 VAL A N 1
ATOM 780 C CA . VAL A 1 93 ? -19.655 11.132 -16.075 1.00 39.97 93 VAL A CA 1
ATOM 781 C C . VAL A 1 93 ? -19.221 10.519 -17.400 1.00 39.97 93 VAL A C 1
ATOM 783 O O . VAL A 1 93 ? -20.018 10.571 -18.327 1.00 39.97 93 VAL A O 1
ATOM 786 N N . GLU A 1 94 ? -18.053 9.875 -17.477 1.00 31.64 94 GLU A N 1
ATOM 787 C CA . GLU A 1 94 ? -17.835 8.820 -18.475 1.00 31.64 94 GLU A CA 1
ATOM 788 C C . GLU A 1 94 ? -17.043 7.634 -17.909 1.00 31.64 94 GLU A C 1
ATOM 790 O O . GLU A 1 94 ? -15.993 7.741 -17.273 1.00 31.64 94 GLU A O 1
ATOM 795 N N . GLU A 1 95 ? -17.667 6.493 -18.143 1.00 45.25 95 GLU A N 1
ATOM 796 C CA . GLU A 1 95 ? -17.404 5.124 -17.757 1.00 45.25 95 GLU A CA 1
ATOM 797 C C . GLU A 1 95 ? -16.209 4.546 -18.529 1.00 45.25 95 GLU A C 1
ATOM 799 O O . GLU A 1 95 ? -16.154 4.585 -19.754 1.00 45.25 95 GLU A O 1
ATOM 804 N N . SER A 1 96 ? -15.241 3.959 -17.822 1.00 32.28 96 SER A N 1
ATOM 805 C CA . SER A 1 96 ? -14.354 2.956 -18.421 1.00 32.28 96 SER A CA 1
ATOM 806 C C . SER A 1 96 ? -14.031 1.883 -17.389 1.00 32.28 96 SER A C 1
ATOM 808 O O . SER A 1 96 ? -13.208 2.045 -16.487 1.00 32.28 96 SER A O 1
ATOM 810 N N . VAL A 1 97 ? -14.742 0.765 -17.514 1.00 44.81 97 VAL A N 1
ATOM 811 C CA . VAL A 1 97 ? -14.511 -0.462 -16.754 1.00 44.81 97 VAL A CA 1
ATOM 812 C C . VAL A 1 97 ? -13.164 -1.039 -17.195 1.00 44.81 97 VAL A C 1
ATOM 814 O O . VAL A 1 97 ? -13.058 -1.711 -18.217 1.00 44.81 97 VAL A O 1
ATOM 817 N N . GLN A 1 98 ? -12.103 -0.753 -16.440 1.00 45.59 98 GLN A N 1
ATOM 818 C CA . GLN A 1 98 ? -10.833 -1.463 -16.574 1.00 45.59 98 GLN A CA 1
ATOM 819 C C . GLN A 1 98 ? -10.883 -2.709 -15.691 1.00 45.59 98 GLN A C 1
ATOM 821 O O . GLN A 1 98 ? -10.791 -2.613 -14.467 1.00 45.59 98 GLN A O 1
ATOM 826 N N . LEU A 1 99 ? -11.043 -3.868 -16.336 1.00 42.44 99 LEU A N 1
ATOM 827 C CA . LEU A 1 99 ? -10.925 -5.197 -15.733 1.00 42.44 99 LEU A CA 1
ATOM 828 C C . LEU A 1 99 ? -9.656 -5.274 -14.866 1.00 42.44 99 LEU A C 1
ATOM 830 O O . LEU A 1 99 ? -8.537 -5.083 -15.350 1.00 42.44 99 LEU A O 1
ATOM 834 N N . LEU A 1 100 ? -9.848 -5.506 -13.566 1.00 44.62 100 LEU A N 1
ATOM 835 C CA . LEU A 1 100 ? -8.772 -5.700 -12.598 1.00 44.62 100 LEU A CA 1
ATOM 836 C C . LEU A 1 100 ? -8.056 -7.029 -12.886 1.00 44.62 100 LEU A C 1
ATOM 838 O O . LEU A 1 100 ? -8.726 -8.027 -13.138 1.00 44.62 100 LEU A O 1
ATOM 842 N N . PRO A 1 101 ? -6.715 -7.092 -12.816 1.00 44.66 101 PRO A N 1
ATOM 843 C CA . PRO A 1 101 ? -6.027 -8.375 -12.827 1.00 44.66 101 PRO A CA 1
ATOM 844 C C . PRO A 1 101 ? -6.391 -9.167 -11.561 1.00 44.66 101 PRO A C 1
ATOM 846 O O . PRO A 1 101 ? -6.376 -8.614 -10.459 1.00 44.66 101 PRO A O 1
ATOM 849 N N . GLU A 1 102 ? -6.669 -10.462 -11.738 1.00 39.88 102 GLU A N 1
ATOM 850 C CA . GLU A 1 102 ? -7.131 -11.448 -10.736 1.00 39.88 102 GLU A CA 1
ATOM 851 C C . GLU A 1 102 ? -6.394 -11.408 -9.385 1.00 39.88 102 GLU A C 1
ATOM 853 O O . GLU A 1 102 ? -6.952 -11.762 -8.351 1.00 39.88 102 GLU A O 1
ATOM 858 N N . PHE A 1 103 ? -5.158 -10.901 -9.353 1.00 44.62 103 PHE A N 1
ATOM 859 C CA . PHE A 1 103 ? -4.394 -10.697 -8.121 1.00 44.62 103 PHE A CA 1
ATOM 860 C C . PHE A 1 103 ? -5.146 -9.873 -7.058 1.00 44.62 103 PHE A C 1
ATOM 862 O O . PHE A 1 103 ? -4.981 -10.108 -5.863 1.00 44.62 103 PHE A O 1
ATOM 869 N N . PHE A 1 104 ? -5.983 -8.915 -7.471 1.00 41.75 104 PHE A N 1
ATOM 870 C CA . PHE A 1 104 ? -6.696 -8.029 -6.544 1.00 41.75 104 PHE A CA 1
ATOM 871 C C . PHE A 1 104 ? -7.948 -8.651 -5.910 1.00 41.75 104 PHE A C 1
ATOM 873 O O . PHE A 1 104 ? -8.498 -8.052 -4.989 1.00 41.75 104 PHE A O 1
ATOM 880 N N . LEU A 1 105 ? -8.384 -9.833 -6.358 1.00 43.44 105 LEU A N 1
ATOM 881 C CA . LEU A 1 105 ? -9.566 -10.518 -5.821 1.00 43.44 105 LEU A CA 1
ATOM 882 C C . LEU A 1 105 ? -9.240 -11.480 -4.666 1.00 43.44 105 LEU A C 1
ATOM 884 O O . LEU A 1 105 ? -10.149 -11.972 -4.004 1.00 43.44 105 LEU A O 1
ATOM 888 N N . GLN A 1 106 ? -7.956 -11.735 -4.388 1.00 36.69 106 GLN A N 1
ATOM 889 C CA . GLN A 1 106 ? -7.547 -12.812 -3.478 1.00 36.69 106 GLN A CA 1
ATOM 890 C C . GLN A 1 106 ? -7.646 -12.464 -1.979 1.00 36.69 106 GLN A C 1
ATOM 892 O O . GLN A 1 106 ? -7.505 -13.356 -1.142 1.00 36.69 106 GLN A O 1
ATOM 897 N N . TYR A 1 107 ? -7.888 -11.204 -1.602 1.00 44.47 107 TYR A N 1
ATOM 898 C CA . TYR A 1 107 ? -7.911 -10.802 -0.192 1.00 44.47 107 TYR A CA 1
ATOM 899 C C . TYR A 1 107 ? -9.248 -10.172 0.222 1.00 44.47 107 TYR A C 1
ATOM 901 O O . TYR A 1 107 ? -9.501 -9.012 -0.108 1.00 44.47 107 TYR A O 1
ATOM 909 N N . PRO A 1 108 ? -10.085 -10.886 1.000 1.00 39.06 108 PRO A N 1
ATOM 910 C CA . PRO A 1 108 ? -11.217 -10.276 1.673 1.00 39.06 108 PRO A CA 1
ATOM 911 C C . PRO A 1 108 ? -10.684 -9.530 2.902 1.00 39.06 108 PRO A C 1
ATOM 913 O O . PRO A 1 108 ? -10.153 -10.143 3.829 1.00 39.06 108 PRO A O 1
ATOM 916 N N . TYR A 1 109 ? -10.792 -8.203 2.912 1.00 46.16 109 TYR A N 1
ATOM 917 C CA . TYR A 1 109 ? -10.566 -7.416 4.122 1.00 46.16 109 TYR A CA 1
ATOM 918 C C . TYR A 1 109 ? -11.919 -7.025 4.708 1.00 46.16 109 TYR A C 1
ATOM 920 O O . TYR A 1 109 ? -12.676 -6.265 4.107 1.00 46.16 109 TYR A O 1
ATOM 928 N N . ASN A 1 110 ? -12.207 -7.591 5.878 1.00 38.97 110 ASN A N 1
ATOM 929 C CA . ASN A 1 110 ? -13.325 -7.201 6.723 1.00 38.97 110 ASN A CA 1
ATOM 930 C C . ASN A 1 110 ? -12.985 -5.839 7.346 1.00 38.97 110 ASN A C 1
ATOM 932 O O . ASN A 1 110 ? -11.908 -5.699 7.933 1.00 38.97 110 ASN A O 1
ATOM 936 N N . LEU A 1 111 ? -13.875 -4.863 7.135 1.00 36.12 111 LEU A N 1
ATOM 937 C CA . LEU A 1 111 ? -13.825 -3.515 7.712 1.00 36.12 111 LEU A CA 1
ATOM 938 C C . LEU A 1 111 ? -13.814 -3.527 9.245 1.00 36.12 111 LEU A C 1
ATOM 940 O O . LEU A 1 111 ? -14.481 -4.409 9.832 1.00 36.12 111 LEU A O 1
#

Sequence (111 aa):
SNAFMIYRKVYNKVLMINGLPSKMTEVSRWASEAWKFEKEELKNEYRDFAKRVKEVYRERSQILEGPRTILPIRPDIQNLSVPIREQPNNFIVEESVQLLPEFFLQYPYNL

Secondary structure (DSSP, 8-state):
--HHHHHHHHHHHHHHHTT----HHHHHHHHHHHHHHS-HHHHHHHHHHHHHHHHHHHHHHHHT-S-------------------PPP----------PPPGGGGS-----

Organism: NCBI:txid588596

pLDDT: mean 73.32, std 25.09, range [31.64, 98.0]